Protein AF-A0A7C4MF08-F1 (afdb_monomer_lite)

pLDDT: mean 70.35, std 18.47, range [32.31, 93.19]

Sequence (94 aa):
MKNSILNILYKESLLYEIRIHGRGGQGVVACGKLIALAANFENKFCRAFPLYGAQRRGAPLTSFVSIGDEKYSTRTESFTILRYSIRYPFFQKV

Secondary structure (DSSP, 8-state):
--HHHHHHHHHTT--EEEEEEEETTS-HHHHHHHHHHHHHHTT-EEEEEEEE-S-SSS-EEEEEEEEE-GGG--SS------SEEEE-TT-S--

Radius of gyration: 15.64 Å; chains: 1; bounding box: 32×26×53 Å

Structure (mmCIF, N/CA/C/O backbone):
data_AF-A0A7C4MF08-F1
#
_entry.id   AF-A0A7C4MF08-F1
#
loop_
_atom_site.group_PDB
_atom_site.id
_atom_site.type_symbol
_atom_site.label_atom_id
_atom_site.label_alt_id
_atom_site.label_comp_id
_atom_site.label_asym_id
_atom_site.label_entity_id
_atom_site.label_seq_id
_atom_site.pdbx_PDB_ins_code
_atom_site.Cartn_x
_atom_site.Cartn_y
_atom_site.Cartn_z
_atom_site.occupancy
_atom_site.B_iso_or_equiv
_atom_site.auth_seq_id
_atom_si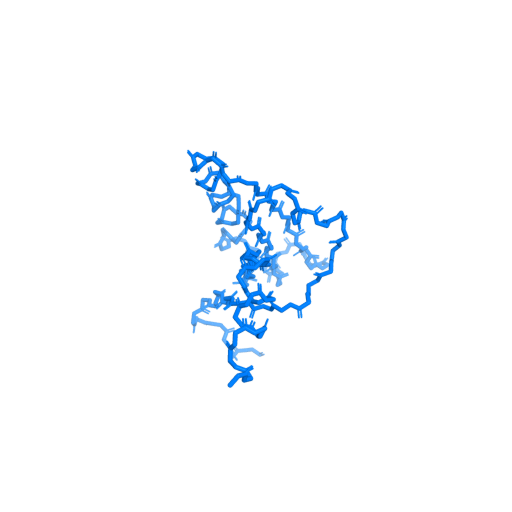te.auth_comp_id
_atom_site.auth_asym_id
_atom_site.auth_atom_id
_atom_site.pdbx_PDB_model_num
ATOM 1 N N . MET A 1 1 ? 0.681 -15.421 33.524 1.00 43.97 1 MET A N 1
ATOM 2 C CA . MET A 1 1 ? 0.599 -13.939 33.464 1.00 43.97 1 MET A CA 1
ATOM 3 C C . MET A 1 1 ? 1.459 -13.265 32.378 1.00 43.97 1 MET A C 1
ATOM 5 O O . MET A 1 1 ? 1.392 -12.052 32.280 1.00 43.97 1 MET A O 1
ATOM 9 N N . LYS A 1 2 ? 2.215 -13.978 31.519 1.00 41.47 2 LYS A N 1
ATOM 10 C CA . LYS A 1 2 ? 3.050 -13.346 30.465 1.00 41.47 2 LYS A CA 1
ATOM 11 C C . LYS A 1 2 ? 2.367 -13.171 29.089 1.00 41.47 2 LYS A C 1
ATOM 13 O O . LYS A 1 2 ? 2.907 -12.482 28.235 1.00 41.47 2 LYS A O 1
ATOM 18 N N . ASN A 1 3 ? 1.167 -13.726 28.890 1.00 41.84 3 ASN A N 1
ATOM 19 C CA . ASN A 1 3 ? 0.503 -13.772 27.573 1.00 41.84 3 ASN A CA 1
ATOM 20 C C . ASN A 1 3 ? -0.531 -12.652 27.336 1.00 41.84 3 ASN A C 1
ATOM 22 O O . ASN A 1 3 ? -1.045 -12.521 26.229 1.00 41.84 3 ASN A O 1
ATOM 26 N N . SER A 1 4 ? -0.848 -11.843 28.351 1.00 47.16 4 SER A N 1
ATOM 27 C CA . SER A 1 4 ? -1.835 -10.757 28.258 1.00 47.16 4 SER A CA 1
ATOM 28 C C . SER A 1 4 ? -1.234 -9.456 27.719 1.00 47.16 4 SER A C 1
ATOM 30 O O . SER A 1 4 ? -1.843 -8.815 26.873 1.00 47.16 4 SER A O 1
ATOM 32 N N . ILE A 1 5 ? -0.017 -9.097 28.138 1.00 54.12 5 ILE A N 1
ATOM 33 C CA . ILE A 1 5 ? 0.652 -7.848 27.725 1.00 54.12 5 ILE A CA 1
ATOM 34 C C . ILE A 1 5 ? 1.068 -7.900 26.249 1.00 54.12 5 ILE A C 1
ATOM 36 O O . ILE A 1 5 ? 0.840 -6.945 25.514 1.00 54.12 5 ILE A O 1
ATOM 40 N N . LEU A 1 6 ? 1.597 -9.041 25.788 1.00 47.75 6 LEU A N 1
ATOM 41 C CA . LEU A 1 6 ? 1.917 -9.251 24.372 1.00 47.75 6 LEU A CA 1
ATOM 42 C C . LEU A 1 6 ? 0.659 -9.160 23.497 1.00 47.75 6 LEU A C 1
ATOM 44 O O . LEU A 1 6 ? 0.680 -8.473 22.486 1.00 47.75 6 LEU A O 1
ATOM 48 N N . ASN A 1 7 ? -0.462 -9.759 23.907 1.00 37.69 7 ASN A N 1
ATOM 49 C CA . ASN A 1 7 ? -1.709 -9.651 23.144 1.00 37.69 7 ASN A CA 1
ATOM 50 C C . ASN A 1 7 ? -2.301 -8.234 23.135 1.00 37.69 7 ASN A C 1
ATOM 52 O O . ASN A 1 7 ? -2.910 -7.857 22.142 1.00 37.69 7 ASN A O 1
ATOM 56 N N . ILE A 1 8 ? -2.119 -7.442 24.195 1.00 46.66 8 ILE A N 1
ATOM 57 C CA . ILE A 1 8 ? -2.567 -6.040 24.237 1.00 46.66 8 ILE A CA 1
ATOM 58 C C . ILE A 1 8 ? -1.727 -5.185 23.275 1.00 46.66 8 ILE A C 1
ATOM 60 O O . ILE A 1 8 ? -2.296 -4.498 22.431 1.00 46.66 8 ILE A O 1
ATOM 64 N N . LEU A 1 9 ? -0.397 -5.330 23.292 1.00 48.78 9 LEU A N 1
ATOM 65 C CA . LEU A 1 9 ? 0.502 -4.621 22.368 1.00 48.78 9 LEU A CA 1
ATOM 66 C C . LEU A 1 9 ? 0.289 -5.021 20.894 1.00 48.78 9 LEU A C 1
ATOM 68 O O . LEU A 1 9 ? 0.359 -4.173 20.006 1.00 48.78 9 LEU A O 1
ATOM 72 N N . TYR A 1 10 ? -0.018 -6.296 20.622 1.00 46.84 10 TYR A N 1
ATOM 73 C CA . TYR A 1 10 ? -0.302 -6.792 19.266 1.00 46.84 10 TYR A CA 1
ATOM 74 C C . TYR A 1 10 ? -1.722 -6.472 18.766 1.00 46.84 10 TYR A C 1
ATOM 76 O O . TYR A 1 10 ? -1.965 -6.525 17.559 1.00 46.84 10 TYR A O 1
ATOM 84 N N . LYS A 1 11 ? -2.664 -6.161 19.666 1.00 43.38 11 LYS A N 1
ATOM 85 C CA . LYS A 1 11 ? -4.056 -5.817 19.330 1.00 43.38 11 LYS A CA 1
ATOM 86 C C . LYS A 1 11 ? -4.258 -4.309 19.164 1.00 43.38 11 LYS A C 1
ATOM 88 O O . LYS A 1 11 ? -5.056 -3.911 18.323 1.00 43.38 11 LYS A O 1
ATOM 93 N N . GLU A 1 12 ? -3.488 -3.488 19.879 1.00 49.12 12 GLU A N 1
ATOM 94 C CA . GLU A 1 12 ? -3.459 -2.022 19.744 1.00 49.12 12 GLU A CA 1
ATOM 95 C C . GLU A 1 12 ? -2.634 -1.519 18.549 1.00 49.12 12 GLU A C 1
ATOM 97 O O . GLU A 1 12 ? -2.305 -0.348 18.478 1.00 49.12 12 GLU A O 1
ATOM 102 N N . SER A 1 13 ? -2.253 -2.363 17.596 1.00 54.78 13 SER A N 1
ATOM 103 C CA . SER A 1 13 ? -1.430 -1.934 16.457 1.00 54.78 13 SER A CA 1
ATOM 104 C C . SER A 1 13 ? -1.796 -2.686 15.182 1.00 54.78 13 SER A C 1
ATOM 106 O O . SER A 1 13 ? -0.937 -3.116 14.414 1.00 54.78 13 SER A O 1
ATOM 108 N N . LEU A 1 14 ? -3.094 -2.890 14.939 1.00 60.69 14 LEU A N 1
ATOM 109 C CA . LEU A 1 14 ? -3.568 -3.527 13.707 1.00 60.69 14 LEU A CA 1
ATOM 110 C C . LEU A 1 14 ? -3.512 -2.549 12.524 1.00 60.69 14 LEU A C 1
ATOM 112 O O . LEU A 1 14 ? -4.530 -2.138 11.972 1.00 60.69 14 LEU A O 1
ATOM 116 N N . LEU A 1 15 ? -2.287 -2.201 12.132 1.00 71.75 15 LEU A N 1
ATOM 117 C CA . LEU A 1 15 ? -1.971 -1.658 10.821 1.00 71.75 15 LEU A CA 1
ATOM 118 C C . LEU A 1 15 ? -1.619 -2.833 9.899 1.00 71.75 15 LEU A C 1
ATOM 120 O O . LEU A 1 15 ? -0.657 -3.571 10.124 1.00 71.75 15 LEU A O 1
ATOM 124 N N . TYR A 1 16 ? -2.418 -3.031 8.861 1.00 77.62 16 TYR A N 1
ATOM 125 C CA . TYR A 1 16 ? -2.151 -3.997 7.807 1.00 77.62 16 TYR A CA 1
ATOM 126 C C . TYR A 1 16 ? -1.319 -3.330 6.719 1.00 77.62 16 TYR A C 1
ATOM 128 O O . TYR A 1 16 ? -1.829 -2.501 5.971 1.00 77.62 16 TYR A O 1
ATOM 136 N N . GLU A 1 17 ? -0.047 -3.711 6.618 1.00 81.31 17 GLU A N 1
ATOM 137 C CA . GLU A 1 17 ? 0.830 -3.307 5.519 1.00 81.31 17 GLU A CA 1
ATOM 138 C C . GLU A 1 17 ? 0.880 -4.393 4.443 1.00 81.31 17 GLU A C 1
ATOM 140 O O . GLU A 1 17 ? 1.268 -5.541 4.691 1.00 81.31 17 GLU A O 1
ATOM 145 N N . ILE A 1 18 ? 0.497 -4.008 3.231 1.00 84.44 18 ILE A N 1
ATOM 146 C CA . ILE A 1 18 ? 0.459 -4.843 2.038 1.00 84.44 18 ILE A CA 1
ATOM 147 C C . ILE A 1 18 ? 1.487 -4.295 1.057 1.00 84.44 18 ILE A C 1
ATOM 149 O O . ILE A 1 18 ? 1.439 -3.130 0.653 1.00 84.44 18 ILE A O 1
ATOM 153 N N . ARG A 1 19 ? 2.406 -5.162 0.633 1.00 85.44 19 ARG A N 1
ATOM 154 C CA . ARG A 1 19 ? 3.368 -4.864 -0.429 1.00 85.44 19 ARG A CA 1
ATOM 155 C C . ARG A 1 19 ? 3.063 -5.717 -1.652 1.00 85.44 19 ARG A C 1
ATOM 157 O O . ARG A 1 19 ? 3.069 -6.948 -1.580 1.00 85.44 19 ARG A O 1
ATOM 164 N N . ILE A 1 20 ? 2.825 -5.049 -2.774 1.00 85.38 20 ILE A N 1
ATOM 165 C CA . ILE A 1 20 ? 2.516 -5.665 -4.064 1.00 85.38 20 ILE A CA 1
ATOM 166 C C . ILE A 1 20 ? 3.722 -5.477 -4.969 1.00 85.38 20 ILE A C 1
ATOM 168 O O . ILE A 1 20 ? 4.127 -4.346 -5.235 1.00 85.38 20 ILE A O 1
ATOM 172 N N . HIS A 1 21 ? 4.278 -6.579 -5.455 1.00 86.62 21 HIS A N 1
ATOM 173 C CA . HIS A 1 21 ? 5.405 -6.563 -6.379 1.00 86.62 21 HIS A CA 1
ATOM 174 C C . HIS A 1 21 ? 4.967 -6.953 -7.786 1.00 86.62 21 HIS A C 1
ATOM 176 O O . HIS A 1 21 ? 4.173 -7.875 -7.965 1.00 86.62 21 HIS A O 1
ATOM 182 N N . GLY A 1 22 ? 5.548 -6.302 -8.787 1.00 86.25 22 GLY A N 1
ATOM 183 C CA . GLY A 1 22 ? 5.436 -6.722 -10.179 1.00 86.25 22 GLY A CA 1
ATOM 184 C C . GLY A 1 22 ? 6.257 -5.831 -11.099 1.00 86.25 22 GLY A C 1
ATOM 185 O O . GLY A 1 22 ? 7.249 -5.232 -10.682 1.00 86.25 22 GLY A O 1
ATOM 186 N N . ARG A 1 23 ? 5.859 -5.748 -12.367 1.00 84.94 23 ARG A N 1
ATOM 187 C CA . ARG A 1 23 ? 6.529 -4.927 -13.387 1.00 84.94 23 ARG A CA 1
ATOM 188 C C . ARG A 1 23 ? 5.576 -3.903 -14.001 1.00 84.94 23 ARG A C 1
ATOM 190 O O . ARG A 1 23 ? 4.354 -4.064 -13.954 1.00 84.94 23 ARG A O 1
ATOM 197 N N . GLY A 1 24 ? 6.131 -2.849 -14.599 1.00 82.88 24 GLY A N 1
ATOM 198 C CA . GLY A 1 24 ? 5.355 -1.865 -15.361 1.00 82.88 24 GLY A CA 1
ATOM 199 C C . GLY A 1 24 ? 4.459 -2.543 -16.409 1.00 82.88 24 GLY A C 1
ATOM 200 O O . GLY A 1 24 ? 4.960 -3.294 -17.242 1.00 82.88 24 GLY A O 1
ATOM 201 N N . GLY A 1 25 ? 3.147 -2.294 -16.335 1.00 82.31 25 GLY A N 1
ATOM 202 C CA . GLY A 1 25 ? 2.122 -2.923 -17.183 1.00 82.31 25 GLY A CA 1
ATOM 203 C C . GLY A 1 25 ? 1.315 -4.051 -16.520 1.00 82.31 25 GLY A C 1
ATOM 204 O O . GLY A 1 25 ? 0.262 -4.403 -17.031 1.00 82.31 25 GLY A O 1
ATOM 205 N N . GLN A 1 26 ? 1.728 -4.571 -15.356 1.00 86.31 26 GLN A N 1
ATOM 206 C CA . GLN A 1 26 ? 1.031 -5.673 -14.659 1.00 86.31 26 GLN A CA 1
ATOM 207 C C . GLN A 1 26 ? -0.073 -5.215 -13.687 1.00 86.31 26 GLN A C 1
ATOM 209 O O . GLN A 1 26 ? -0.562 -5.998 -12.880 1.00 86.31 26 GLN A O 1
ATOM 214 N N . GLY A 1 27 ? -0.442 -3.932 -13.695 1.00 87.25 27 GLY A N 1
ATOM 215 C CA . GLY A 1 27 ? -1.525 -3.429 -12.841 1.00 87.25 27 GLY A CA 1
ATOM 216 C C . GLY A 1 27 ? -1.194 -3.312 -11.346 1.00 87.25 27 GLY A C 1
ATOM 217 O O . GLY A 1 27 ? -2.101 -3.113 -10.547 1.00 87.25 27 GLY A O 1
ATOM 218 N N . VAL A 1 28 ? 0.081 -3.366 -10.942 1.00 88.62 28 VAL A N 1
ATOM 219 C CA . VAL A 1 28 ? 0.511 -3.282 -9.526 1.00 88.62 28 VAL A CA 1
ATOM 220 C C . VAL A 1 28 ? 0.014 -2.002 -8.829 1.00 88.62 28 VAL A C 1
ATOM 222 O O . VAL A 1 28 ? -0.511 -2.079 -7.721 1.00 88.62 28 VAL A O 1
ATOM 225 N N . VAL A 1 29 ? 0.105 -0.834 -9.484 1.00 88.31 29 VAL A N 1
ATOM 226 C CA . VAL A 1 29 ? -0.423 0.438 -8.934 1.00 88.31 29 VAL A CA 1
ATOM 227 C C . VAL A 1 29 ? -1.948 0.421 -8.852 1.00 88.31 29 VAL A C 1
ATOM 229 O O . VAL A 1 29 ? -2.524 0.908 -7.883 1.00 88.31 29 VAL A O 1
ATOM 232 N N . ALA A 1 30 ? -2.609 -0.129 -9.874 1.00 91.06 30 ALA A N 1
ATOM 233 C CA . ALA A 1 30 ? -4.065 -0.206 -9.914 1.00 91.06 30 ALA A CA 1
ATOM 234 C C . ALA A 1 30 ? -4.589 -1.099 -8.783 1.00 91.06 30 ALA A C 1
ATOM 236 O O . ALA A 1 30 ? -5.504 -0.703 -8.072 1.00 91.06 30 ALA A O 1
ATOM 237 N N . CYS A 1 31 ? -3.944 -2.245 -8.551 1.00 89.94 31 CYS A N 1
ATOM 238 C CA . CYS A 1 31 ? -4.266 -3.151 -7.454 1.00 89.94 31 CYS A CA 1
ATOM 239 C C . CYS A 1 31 ? -4.109 -2.462 -6.090 1.00 89.94 31 CYS A C 1
ATOM 241 O O . CYS A 1 31 ? -5.025 -2.507 -5.275 1.00 89.94 31 CYS A O 1
ATOM 243 N N . GLY A 1 32 ? -3.009 -1.730 -5.872 1.00 90.25 32 GLY A N 1
ATOM 244 C CA . GLY A 1 32 ? -2.815 -0.969 -4.634 1.00 90.25 32 GLY A CA 1
ATOM 245 C C . GLY A 1 32 ? -3.902 0.087 -4.396 1.00 90.25 32 GLY A C 1
ATOM 246 O O . GLY A 1 32 ? -4.440 0.194 -3.294 1.00 90.25 32 GLY A O 1
ATOM 247 N N . LYS A 1 33 ? -4.288 0.822 -5.446 1.00 91.06 33 LYS A N 1
ATOM 248 C CA . LYS A 1 33 ? -5.395 1.791 -5.387 1.00 91.06 33 LYS A CA 1
ATOM 249 C C . LYS A 1 33 ? -6.742 1.127 -5.110 1.00 91.06 33 LYS A C 1
ATOM 251 O O . LYS A 1 33 ? -7.512 1.658 -4.320 1.00 91.06 33 LYS A O 1
ATOM 256 N N . LEU A 1 34 ? -7.023 -0.019 -5.730 1.00 93.19 34 LEU A N 1
ATOM 257 C CA . LEU A 1 34 ? -8.267 -0.762 -5.520 1.00 93.19 34 LEU A CA 1
ATOM 258 C C . LEU A 1 34 ? -8.397 -1.256 -4.080 1.00 93.19 34 LEU A C 1
ATOM 260 O O . LEU A 1 34 ? -9.463 -1.126 -3.491 1.00 93.19 34 LEU A O 1
ATOM 264 N N . ILE A 1 35 ? -7.311 -1.763 -3.495 1.00 89.38 35 ILE A N 1
ATOM 265 C CA . ILE A 1 35 ? -7.300 -2.198 -2.095 1.00 89.38 35 ILE A CA 1
ATOM 266 C C . ILE A 1 35 ? -7.557 -1.012 -1.155 1.00 89.38 35 ILE A C 1
ATOM 268 O O . ILE A 1 35 ? -8.347 -1.135 -0.223 1.00 89.38 35 ILE A O 1
ATOM 272 N N . ALA A 1 36 ? -6.939 0.146 -1.407 1.00 89.06 36 ALA A N 1
ATOM 273 C CA . ALA A 1 36 ? -7.215 1.351 -0.626 1.00 89.06 36 ALA A CA 1
ATOM 274 C C . ALA A 1 36 ? -8.667 1.828 -0.789 1.00 89.06 36 ALA A C 1
ATOM 276 O O . ALA A 1 36 ? -9.318 2.138 0.201 1.00 89.06 36 ALA A O 1
ATOM 277 N N . LEU A 1 37 ? -9.208 1.824 -2.011 1.00 93.12 37 LEU A N 1
ATOM 278 C CA . LEU A 1 37 ? -10.615 2.156 -2.252 1.00 93.12 37 LEU A CA 1
ATOM 279 C C . LEU A 1 37 ? -11.554 1.214 -1.491 1.00 93.12 37 LEU A C 1
ATOM 281 O O . LEU A 1 37 ? -12.470 1.690 -0.829 1.00 93.12 37 LEU A O 1
ATOM 285 N N . ALA A 1 38 ? -11.304 -0.096 -1.536 1.00 91.94 38 ALA A N 1
ATOM 286 C CA . ALA A 1 38 ? -12.078 -1.084 -0.787 1.00 91.94 38 ALA A CA 1
ATOM 287 C C . ALA A 1 38 ? -12.013 -0.829 0.728 1.00 91.94 38 ALA A C 1
ATOM 289 O O . ALA A 1 38 ? -13.043 -0.815 1.393 1.00 91.94 38 ALA A O 1
ATOM 290 N N . ALA A 1 39 ? -10.824 -0.542 1.265 1.00 89.25 39 ALA A N 1
ATOM 291 C CA . ALA A 1 39 ? -10.661 -0.193 2.674 1.00 89.25 39 ALA A CA 1
ATOM 292 C C . ALA A 1 39 ? -11.412 1.095 3.056 1.00 89.25 39 ALA A C 1
ATOM 294 O O . ALA A 1 39 ? -12.021 1.158 4.123 1.00 89.25 39 ALA A O 1
ATOM 295 N N . ASN A 1 40 ? -11.416 2.092 2.169 1.00 89.06 40 ASN A N 1
ATOM 296 C CA . ASN A 1 40 ? -12.161 3.332 2.361 1.00 89.06 40 ASN A CA 1
ATOM 297 C C . ASN A 1 40 ? -13.681 3.088 2.387 1.00 89.06 40 ASN A C 1
ATOM 299 O O . ASN A 1 40 ? -14.375 3.659 3.222 1.00 89.06 40 ASN A O 1
ATOM 303 N N . PHE A 1 41 ? -14.198 2.195 1.532 1.00 92.12 41 PHE A N 1
ATOM 304 C CA . PHE A 1 41 ? -15.604 1.766 1.584 1.00 92.12 41 PHE A CA 1
ATOM 305 C C . PHE A 1 41 ? -15.964 1.050 2.894 1.00 92.12 41 PHE A C 1
ATOM 307 O O . PHE A 1 41 ? -17.115 1.091 3.318 1.00 92.12 41 PHE A O 1
ATOM 314 N N . GLU A 1 42 ? -14.992 0.420 3.553 1.00 89.19 42 GLU A N 1
ATOM 315 C CA . GLU A 1 42 ? -15.183 -0.267 4.831 1.00 89.19 42 GLU A CA 1
ATOM 316 C C . GLU A 1 42 ? -15.057 0.639 6.067 1.00 89.19 42 GLU A C 1
ATOM 318 O O . GLU A 1 42 ? -15.037 0.117 7.183 1.00 89.19 42 GLU A O 1
ATOM 323 N N . ASN A 1 43 ? -14.954 1.970 5.944 1.00 87.00 43 ASN A N 1
ATOM 324 C CA . ASN A 1 43 ? -14.805 2.790 7.156 1.00 87.00 43 ASN A CA 1
ATOM 325 C C . ASN A 1 43 ? -13.360 2.912 7.658 1.00 87.00 43 ASN A C 1
ATOM 327 O O . ASN A 1 43 ? -13.156 3.450 8.744 1.00 87.00 43 ASN A O 1
ATOM 3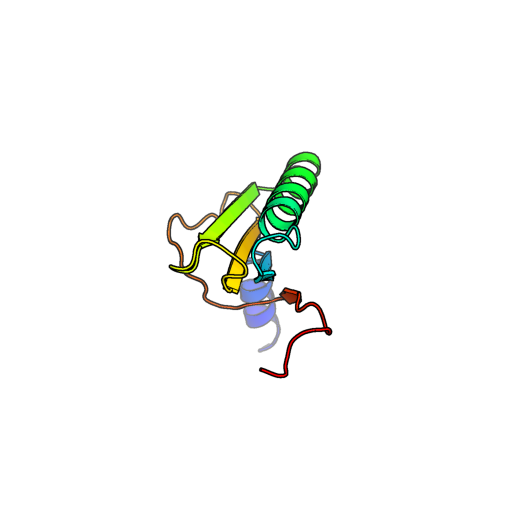31 N N . LYS A 1 44 ? -12.370 2.346 6.956 1.00 84.44 44 LYS A N 1
ATOM 332 C CA . LYS A 1 44 ? -11.002 2.206 7.476 1.00 84.44 44 LYS A CA 1
ATOM 333 C C . LYS A 1 44 ? -10.086 3.281 6.923 1.00 84.44 44 LYS A C 1
ATOM 335 O O . LYS A 1 44 ? -10.156 3.640 5.748 1.00 84.44 44 LYS A O 1
ATOM 340 N N . PHE A 1 45 ? -9.152 3.733 7.753 1.00 84.31 45 PHE A N 1
ATOM 341 C CA . PHE A 1 45 ? -8.094 4.617 7.298 1.00 84.31 45 PHE A CA 1
ATOM 342 C C . PHE A 1 45 ? -7.153 3.841 6.373 1.00 84.31 45 PHE A C 1
ATOM 344 O O . PHE A 1 45 ? -6.638 2.777 6.728 1.00 84.31 45 PHE A O 1
ATOM 351 N N . CYS A 1 46 ? -6.916 4.368 5.175 1.00 86.69 46 CYS A N 1
ATOM 352 C CA . CYS A 1 46 ? -6.085 3.710 4.179 1.00 86.69 46 CYS A CA 1
ATOM 353 C C . CYS A 1 46 ? -5.118 4.683 3.506 1.00 86.69 46 CYS A C 1
ATOM 355 O O . CYS A 1 46 ? -5.431 5.852 3.276 1.00 86.69 46 CYS A O 1
ATOM 357 N N . ARG A 1 47 ? -3.943 4.178 3.135 1.00 86.00 47 ARG A N 1
ATOM 358 C CA . ARG A 1 47 ? -2.943 4.901 2.351 1.00 86.00 47 ARG A CA 1
ATOM 359 C C . ARG A 1 47 ? -2.374 3.966 1.306 1.00 86.00 47 ARG A C 1
ATOM 361 O O . ARG A 1 47 ? -1.938 2.876 1.651 1.00 86.00 47 ARG A O 1
ATOM 368 N N . ALA A 1 48 ? -2.323 4.404 0.055 1.00 87.19 48 ALA A N 1
ATOM 369 C CA . ALA A 1 48 ? -1.629 3.685 -1.002 1.00 87.19 48 ALA A CA 1
ATOM 370 C C . ALA A 1 48 ? -0.638 4.604 -1.705 1.00 87.19 48 ALA A C 1
ATOM 372 O O . ALA A 1 48 ? -0.984 5.728 -2.069 1.00 87.19 48 ALA A O 1
ATOM 373 N N . PHE A 1 49 ? 0.576 4.111 -1.933 1.00 87.12 49 PHE A N 1
ATOM 374 C CA . PHE A 1 49 ? 1.566 4.810 -2.740 1.00 87.12 49 PHE A CA 1
ATOM 375 C C . PHE A 1 49 ? 2.409 3.832 -3.571 1.00 87.12 49 PHE A C 1
ATOM 377 O O . PHE A 1 49 ? 2.746 2.735 -3.113 1.00 87.12 49 PHE A O 1
ATOM 384 N N . PRO A 1 50 ? 2.733 4.201 -4.817 1.00 87.50 50 PRO A N 1
ATOM 385 C CA . PRO A 1 50 ? 3.618 3.426 -5.670 1.00 87.50 50 PRO A CA 1
ATOM 386 C C . PRO A 1 50 ? 5.082 3.856 -5.511 1.00 87.50 50 PRO A C 1
ATOM 388 O O . PRO A 1 50 ? 5.391 5.040 -5.418 1.00 87.50 50 PRO A O 1
ATOM 391 N N . LEU A 1 51 ? 5.984 2.884 -5.585 1.00 84.75 51 LEU A N 1
ATOM 392 C CA . LEU A 1 51 ? 7.418 3.066 -5.758 1.00 84.75 51 LEU A CA 1
ATOM 393 C C . LEU A 1 51 ? 7.797 2.658 -7.186 1.00 84.75 51 LEU A C 1
ATOM 395 O O . LEU A 1 51 ? 7.669 1.490 -7.578 1.00 84.75 51 LEU A O 1
ATOM 399 N N . TYR A 1 52 ? 8.261 3.637 -7.959 1.00 81.62 52 TYR A N 1
ATOM 400 C CA . TYR A 1 52 ? 8.696 3.448 -9.339 1.00 81.62 52 TYR A CA 1
ATOM 401 C C . TYR A 1 52 ? 10.201 3.189 -9.400 1.00 81.62 52 TYR A C 1
ATOM 403 O O . TYR A 1 52 ? 10.992 3.947 -8.846 1.00 81.62 52 TYR A O 1
ATOM 411 N N . GLY A 1 53 ? 10.604 2.128 -10.104 1.00 76.50 53 GLY A N 1
ATOM 412 C CA . GLY A 1 53 ? 11.995 1.960 -10.517 1.00 76.50 53 GLY A CA 1
ATOM 413 C C . GLY A 1 53 ? 12.394 2.980 -11.592 1.00 76.50 53 GLY A C 1
ATOM 414 O O . GLY A 1 53 ? 11.543 3.536 -12.281 1.00 76.50 53 GLY A O 1
ATOM 415 N N . ALA A 1 54 ? 13.700 3.188 -11.784 1.00 74.25 54 ALA A N 1
ATOM 416 C CA . ALA A 1 54 ? 14.244 4.179 -12.724 1.00 74.25 54 ALA A CA 1
ATOM 417 C C . ALA A 1 54 ? 13.935 3.907 -14.217 1.00 74.25 54 ALA A C 1
ATOM 419 O O . ALA A 1 54 ? 14.112 4.780 -15.064 1.00 74.25 54 ALA A O 1
ATOM 420 N N . GLN A 1 55 ? 13.487 2.699 -14.573 1.00 74.62 55 GLN A N 1
ATOM 421 C CA . GLN A 1 55 ? 13.243 2.305 -15.963 1.00 74.62 55 GLN A CA 1
ATOM 422 C C . GLN A 1 55 ? 11.815 2.656 -16.431 1.00 74.62 55 GLN A C 1
ATOM 424 O O . GLN A 1 55 ? 10.848 2.564 -15.681 1.00 74.62 55 GLN A O 1
ATOM 429 N N . ARG A 1 56 ? 11.659 3.026 -17.713 1.00 70.12 56 ARG A N 1
ATOM 430 C CA . ARG A 1 56 ? 10.362 3.434 -18.300 1.00 70.12 56 ARG A CA 1
ATOM 431 C C . ARG A 1 56 ? 9.501 2.282 -18.844 1.00 70.12 56 ARG A C 1
ATOM 433 O O . ARG A 1 56 ? 8.294 2.450 -18.979 1.00 70.12 56 ARG A O 1
ATOM 440 N N . ARG A 1 57 ? 10.080 1.113 -19.156 1.00 69.81 57 ARG A N 1
ATOM 441 C CA . ARG A 1 57 ? 9.351 -0.086 -19.627 1.00 69.81 57 ARG A CA 1
ATOM 442 C C . ARG A 1 57 ? 9.795 -1.321 -18.865 1.00 69.81 57 ARG A C 1
ATOM 444 O O . ARG A 1 57 ? 10.987 -1.537 -18.692 1.00 69.81 57 ARG A O 1
ATOM 451 N N . GLY A 1 58 ? 8.829 -2.122 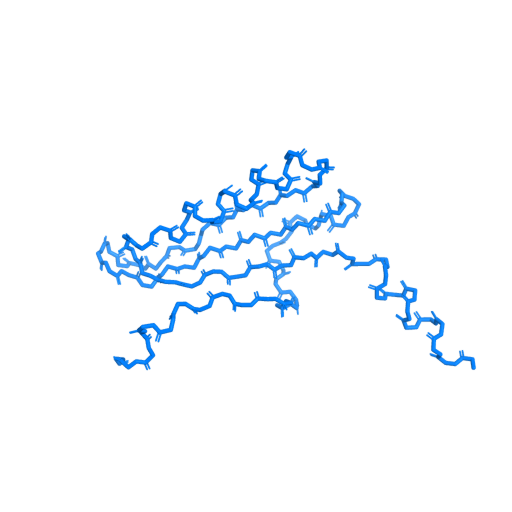-18.414 1.00 70.88 58 GLY A N 1
ATOM 452 C CA . GLY A 1 58 ? 9.098 -3.371 -17.702 1.00 70.88 58 GLY A CA 1
ATOM 453 C C . GLY A 1 58 ? 9.889 -3.192 -16.405 1.00 70.88 58 GLY A C 1
ATOM 454 O O . GLY A 1 58 ? 10.432 -4.171 -15.908 1.00 70.88 58 GLY A O 1
ATOM 455 N N . ALA A 1 59 ? 9.983 -1.984 -15.852 1.00 79.38 59 ALA A N 1
ATOM 456 C CA . ALA A 1 59 ? 10.713 -1.749 -14.615 1.00 79.38 59 ALA A CA 1
ATOM 457 C C . ALA A 1 59 ? 10.076 -2.520 -13.455 1.00 79.38 59 ALA A C 1
ATOM 459 O O . ALA A 1 59 ? 8.844 -2.649 -13.441 1.00 79.38 59 ALA A O 1
ATOM 460 N N . PRO A 1 60 ? 10.872 -3.000 -12.484 1.00 82.81 60 PRO A N 1
ATOM 461 C CA . PRO A 1 60 ? 10.322 -3.466 -11.224 1.00 82.81 60 PRO A CA 1
ATOM 462 C C . PRO A 1 60 ? 9.529 -2.324 -10.586 1.00 82.81 60 PRO A C 1
ATOM 464 O O . PRO A 1 60 ? 9.999 -1.191 -10.466 1.00 82.81 60 PRO A O 1
ATOM 467 N N . LEU A 1 61 ? 8.295 -2.636 -10.226 1.00 85.88 61 LEU A N 1
ATOM 468 C CA . LEU A 1 61 ? 7.339 -1.719 -9.643 1.00 85.88 61 LEU A CA 1
ATOM 469 C C . LEU A 1 61 ? 6.845 -2.340 -8.346 1.00 85.88 61 LEU A C 1
ATOM 471 O O . LEU A 1 61 ? 6.483 -3.519 -8.308 1.00 85.88 61 LEU A O 1
ATOM 475 N N . THR A 1 62 ? 6.808 -1.541 -7.290 1.00 87.31 62 THR A N 1
ATOM 476 C CA . THR A 1 62 ? 6.241 -1.975 -6.015 1.00 87.31 62 THR A CA 1
ATOM 477 C C . THR A 1 62 ? 5.162 -0.989 -5.609 1.00 87.31 62 THR A C 1
ATOM 479 O O . THR A 1 62 ? 5.377 0.212 -5.690 1.00 87.31 62 THR A O 1
ATOM 482 N N . SER A 1 63 ? 3.993 -1.468 -5.199 1.00 87.75 63 SER A N 1
ATOM 483 C CA . SER A 1 63 ? 2.968 -0.625 -4.581 1.00 87.75 63 SER A CA 1
ATOM 484 C C . SER A 1 63 ? 2.811 -1.023 -3.129 1.00 87.75 63 SER A C 1
ATOM 486 O O . SER A 1 63 ? 2.819 -2.208 -2.794 1.00 87.75 63 SER A O 1
ATOM 488 N N . PHE A 1 64 ? 2.637 -0.022 -2.285 1.00 85.44 64 PHE A N 1
ATOM 489 C CA . PHE A 1 64 ? 2.431 -0.186 -0.862 1.00 85.44 64 PHE A CA 1
ATOM 490 C C . PHE A 1 64 ? 1.036 0.278 -0.501 1.00 85.44 64 PHE A C 1
ATOM 492 O O . PHE A 1 64 ? 0.569 1.292 -1.023 1.00 85.44 64 PHE A O 1
ATOM 499 N N . VAL A 1 65 ? 0.378 -0.481 0.368 1.00 87.44 65 VAL A N 1
ATOM 500 C CA . VAL A 1 65 ? -0.922 -0.132 0.925 1.00 87.44 65 VAL A CA 1
ATOM 501 C C . VAL A 1 65 ? -0.896 -0.386 2.421 1.00 87.44 65 VAL A C 1
ATOM 503 O O . VAL A 1 65 ? -0.549 -1.481 2.851 1.00 87.44 65 VAL A O 1
ATOM 506 N N . SER A 1 66 ? -1.281 0.611 3.203 1.00 85.38 66 SER A N 1
ATOM 507 C CA . SER A 1 66 ? -1.464 0.500 4.646 1.00 85.38 66 SER A CA 1
ATOM 508 C C . SER A 1 66 ? -2.942 0.704 4.960 1.00 85.38 66 SER A C 1
ATOM 510 O O . SER A 1 66 ? -3.534 1.671 4.481 1.00 85.38 66 SER A O 1
ATOM 512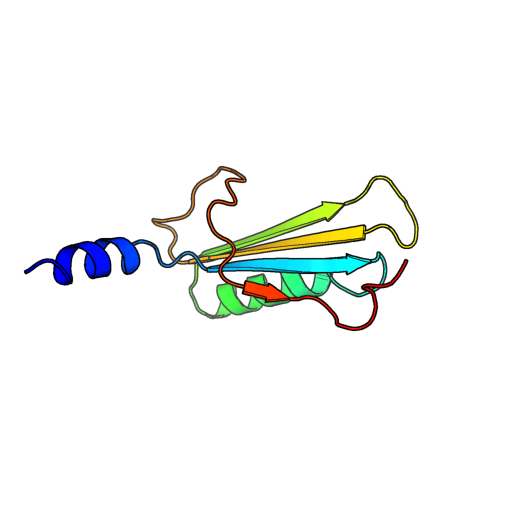 N N . ILE A 1 67 ? -3.538 -0.199 5.738 1.00 85.81 67 ILE A N 1
ATOM 513 C CA . ILE A 1 67 ? -4.945 -0.151 6.160 1.00 85.81 67 ILE A CA 1
ATOM 514 C C . ILE A 1 67 ? -4.995 -0.285 7.678 1.00 85.81 67 ILE A C 1
ATOM 516 O O . ILE A 1 67 ? -4.394 -1.203 8.229 1.00 85.81 67 ILE A O 1
ATOM 520 N N . GLY A 1 68 ? -5.726 0.585 8.360 1.00 82.88 68 GLY A N 1
ATOM 521 C CA . GLY A 1 68 ? -5.877 0.511 9.808 1.00 82.88 68 GLY A CA 1
ATOM 522 C C . GLY A 1 68 ? -6.817 1.576 10.347 1.00 82.88 68 GLY A C 1
ATOM 523 O O . GLY A 1 68 ? -7.626 2.140 9.614 1.00 82.88 68 GLY A O 1
ATOM 524 N N . ASP A 1 69 ? -6.697 1.837 11.642 1.00 80.25 69 ASP A N 1
ATOM 525 C CA . ASP A 1 69 ? -7.383 2.944 12.302 1.00 80.25 69 ASP A CA 1
ATOM 526 C C . ASP A 1 69 ? -6.583 4.244 12.155 1.00 80.25 69 ASP A C 1
ATOM 528 O O 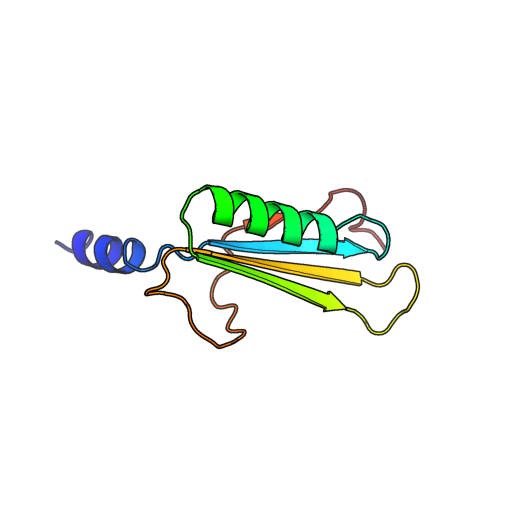. ASP A 1 69 ? -5.348 4.233 12.152 1.00 80.25 69 ASP A O 1
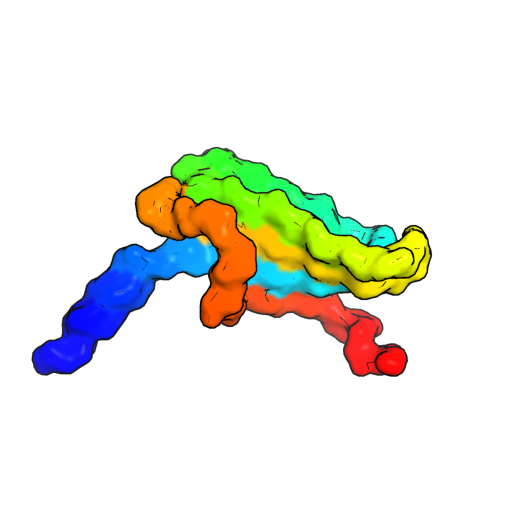ATOM 532 N N . GLU A 1 70 ? -7.275 5.382 12.093 1.00 72.25 70 GLU A N 1
ATOM 533 C CA . GLU A 1 70 ? -6.646 6.705 11.950 1.00 72.25 70 GLU A CA 1
ATOM 534 C C . GLU A 1 70 ? -5.650 7.001 13.085 1.00 72.25 70 GLU A C 1
ATOM 536 O O . GLU A 1 70 ? -4.598 7.602 12.866 1.00 72.25 70 GLU A O 1
ATOM 541 N N . LYS A 1 71 ? -5.920 6.475 14.286 1.00 68.00 71 LYS A N 1
ATOM 542 C CA . LYS A 1 71 ? -5.058 6.591 15.475 1.00 68.00 71 LYS A CA 1
ATOM 543 C C . LYS A 1 71 ? -3.656 6.003 15.277 1.00 68.00 71 LYS A C 1
ATOM 545 O O . LYS A 1 71 ? -2.728 6.409 15.970 1.00 68.00 71 LYS A O 1
ATOM 550 N N . TYR A 1 72 ? -3.498 5.079 14.329 1.00 65.12 72 TYR A N 1
ATOM 551 C CA . TYR A 1 72 ? -2.233 4.405 14.014 1.00 65.12 72 TYR A CA 1
ATOM 552 C C . TYR A 1 72 ? -1.602 4.904 12.710 1.00 65.12 72 TYR A C 1
ATOM 554 O O . TYR A 1 72 ? -0.602 4.355 12.248 1.00 65.12 72 TYR A O 1
ATOM 562 N N . SER A 1 73 ? -2.162 5.957 12.107 1.00 61.38 73 SER A N 1
ATOM 563 C CA . SER A 1 73 ? -1.632 6.565 10.893 1.00 61.38 73 SER A CA 1
ATOM 564 C C . SER A 1 73 ? -0.342 7.340 11.187 1.00 61.38 73 SER A C 1
ATOM 566 O O . SER A 1 73 ? -0.337 8.565 11.335 1.00 61.38 73 SER A O 1
ATOM 568 N N . THR A 1 74 ? 0.796 6.650 11.201 1.00 55.62 74 THR A N 1
ATOM 569 C CA . THR A 1 74 ? 2.107 7.307 11.156 1.00 55.62 74 THR A CA 1
ATOM 570 C C . THR A 1 74 ? 2.276 8.015 9.801 1.00 55.62 74 THR A C 1
ATOM 572 O O . THR A 1 74 ? 1.944 7.455 8.753 1.00 55.62 74 THR A O 1
ATOM 575 N N . ARG A 1 75 ? 2.760 9.267 9.811 1.00 51.78 75 ARG A N 1
ATOM 576 C CA . ARG A 1 75 ? 3.040 10.098 8.614 1.00 51.78 75 ARG A CA 1
ATOM 577 C C . ARG A 1 75 ? 4.319 9.697 7.861 1.00 51.78 75 ARG A C 1
ATOM 579 O O . ARG A 1 75 ? 4.642 10.301 6.845 1.00 51.78 75 ARG A O 1
ATOM 586 N N . THR A 1 76 ? 5.041 8.712 8.375 1.00 48.31 76 THR A N 1
ATOM 587 C CA . THR A 1 76 ? 6.357 8.283 7.901 1.00 48.31 76 THR A CA 1
ATOM 588 C C . THR A 1 76 ? 6.220 7.055 6.999 1.00 48.31 76 THR A C 1
ATOM 590 O O . THR A 1 76 ? 5.358 6.210 7.237 1.00 48.31 76 THR A O 1
ATOM 593 N N . GLU A 1 77 ? 7.091 6.915 5.996 1.00 52.25 77 GLU A N 1
ATOM 594 C CA . GLU A 1 77 ? 7.230 5.711 5.151 1.00 52.25 77 GLU A CA 1
ATOM 595 C C . GLU A 1 77 ? 7.923 4.551 5.904 1.00 52.25 77 GLU A C 1
ATOM 597 O O . GLU A 1 77 ? 8.783 3.846 5.376 1.00 52.25 77 GLU A O 1
ATOM 602 N N . SER A 1 78 ? 7.595 4.377 7.186 1.00 44.00 78 SER A N 1
ATOM 603 C CA . SER A 1 78 ? 8.227 3.399 8.069 1.00 44.00 78 SER A CA 1
ATOM 604 C C . SER A 1 78 ? 7.619 2.015 7.853 1.00 44.00 78 SER A C 1
ATOM 606 O O . SER A 1 78 ? 6.668 1.641 8.527 1.00 44.00 78 SER A O 1
ATOM 608 N N . PHE A 1 79 ? 8.179 1.243 6.921 1.00 53.16 79 PHE A N 1
ATOM 609 C CA . PHE A 1 79 ? 7.814 -0.161 6.702 1.00 53.16 79 PHE A CA 1
ATOM 610 C C . PHE A 1 79 ? 8.420 -1.055 7.781 1.00 53.16 79 PHE A C 1
ATOM 612 O O . PHE A 1 79 ? 9.465 -1.675 7.562 1.00 53.16 79 PHE A O 1
ATOM 619 N N . THR A 1 80 ? 7.822 -1.101 8.965 1.00 41.97 80 THR A N 1
ATOM 620 C CA . THR A 1 80 ? 8.458 -1.831 10.066 1.00 41.97 80 THR A CA 1
ATOM 621 C C . THR A 1 80 ? 8.107 -3.317 10.089 1.00 41.97 80 THR A C 1
ATOM 623 O O . THR A 1 80 ? 8.972 -4.090 10.483 1.00 41.97 80 THR A O 1
ATOM 626 N N . ILE A 1 81 ? 6.957 -3.796 9.599 1.00 46.47 81 ILE A N 1
ATOM 627 C CA . ILE A 1 81 ? 6.677 -5.249 9.554 1.00 46.47 81 ILE A CA 1
ATOM 628 C C . ILE A 1 81 ? 5.736 -5.571 8.384 1.00 46.47 81 ILE A C 1
ATOM 630 O O . ILE A 1 81 ? 4.533 -5.332 8.453 1.00 46.47 81 ILE A O 1
ATOM 634 N N . LEU A 1 82 ? 6.262 -6.187 7.319 1.00 48.25 82 LEU A N 1
ATOM 635 C CA . LEU A 1 82 ? 5.431 -6.708 6.229 1.00 48.25 82 LEU A CA 1
ATOM 636 C C . LEU A 1 82 ? 4.589 -7.879 6.728 1.00 48.25 82 LEU A C 1
ATOM 638 O O . LEU A 1 82 ? 5.103 -8.979 6.926 1.00 48.25 82 LEU A O 1
ATOM 642 N N . ARG A 1 83 ? 3.285 -7.657 6.887 1.00 51.34 83 ARG A N 1
ATOM 643 C CA . ARG A 1 83 ? 2.358 -8.714 7.300 1.00 51.34 83 ARG A CA 1
ATOM 644 C C . ARG A 1 83 ? 1.925 -9.587 6.119 1.00 51.34 83 ARG A C 1
ATOM 646 O O . ARG A 1 83 ? 1.703 -10.778 6.305 1.00 51.34 83 ARG A O 1
ATOM 653 N N . TYR A 1 84 ? 1.882 -9.025 4.904 1.00 53.59 84 TYR A N 1
ATOM 654 C CA . TYR A 1 84 ? 1.530 -9.746 3.676 1.00 53.59 84 TYR A CA 1
ATOM 655 C C . TYR A 1 84 ? 2.331 -9.247 2.458 1.00 53.59 84 TYR A C 1
ATOM 657 O O . TYR A 1 84 ? 2.415 -8.047 2.190 1.00 53.59 84 TYR A O 1
ATOM 665 N N . SER A 1 85 ? 2.905 -10.182 1.691 1.00 56.06 85 SER A N 1
ATOM 666 C CA . SER A 1 85 ? 3.584 -9.910 0.415 1.00 56.06 85 SER A CA 1
ATOM 667 C C . SER A 1 85 ? 2.867 -10.648 -0.709 1.00 56.06 85 SER A C 1
ATOM 669 O O . SER A 1 85 ? 2.868 -11.879 -0.749 1.00 56.06 85 SER A O 1
ATOM 671 N N . ILE A 1 86 ? 2.261 -9.895 -1.627 1.00 61.28 86 ILE A N 1
ATOM 672 C CA . ILE A 1 86 ? 1.642 -10.459 -2.828 1.00 61.28 86 ILE A CA 1
ATOM 673 C C . ILE A 1 86 ? 2.711 -10.450 -3.918 1.00 61.28 86 ILE A C 1
ATOM 675 O O . ILE A 1 86 ? 3.049 -9.405 -4.485 1.00 61.28 86 ILE A O 1
ATOM 679 N N . ARG A 1 87 ? 3.277 -11.631 -4.173 1.00 56.94 87 ARG A N 1
ATOM 680 C CA . ARG A 1 87 ? 4.193 -11.881 -5.288 1.00 56.94 87 ARG A CA 1
ATOM 681 C C . ARG A 1 87 ? 3.452 -12.662 -6.357 1.00 56.94 87 ARG A C 1
ATOM 683 O O . ARG A 1 87 ? 2.986 -13.766 -6.098 1.00 56.94 87 ARG A O 1
ATOM 690 N N . TYR A 1 88 ? 3.371 -12.104 -7.559 1.00 52.81 88 TYR A N 1
ATOM 691 C CA . TYR A 1 88 ? 2.898 -12.865 -8.708 1.00 52.81 88 TYR A CA 1
ATOM 692 C C . TYR A 1 88 ? 3.930 -13.962 -9.041 1.00 52.81 88 TYR A C 1
ATOM 694 O O . TYR A 1 88 ? 5.104 -13.640 -9.242 1.00 52.81 88 TYR A O 1
ATOM 702 N N . PRO A 1 89 ? 3.530 -15.248 -9.097 1.00 44.44 89 PRO A N 1
ATOM 703 C CA . PRO A 1 89 ? 4.453 -16.389 -9.141 1.00 44.44 89 PRO A CA 1
ATOM 704 C C . PRO A 1 89 ? 5.222 -16.550 -10.464 1.00 44.44 89 PRO A C 1
ATOM 706 O O . PRO A 1 89 ? 6.041 -17.453 -10.588 1.00 44.44 89 PRO A O 1
ATOM 709 N N . PHE A 1 90 ? 5.003 -15.691 -11.461 1.00 45.47 90 PHE A N 1
ATOM 710 C CA . PHE A 1 90 ? 5.527 -15.911 -12.811 1.00 45.47 90 PHE A CA 1
ATOM 711 C C . PHE A 1 90 ? 6.961 -15.395 -13.052 1.00 45.47 90 PHE A C 1
ATOM 713 O O . PHE A 1 90 ? 7.506 -15.609 -14.126 1.00 45.47 90 PHE A O 1
ATOM 720 N N . PHE A 1 91 ? 7.604 -14.706 -12.100 1.00 46.50 91 PHE A N 1
ATOM 721 C CA . PHE A 1 91 ? 8.834 -13.949 -12.403 1.00 46.50 91 PHE A CA 1
ATOM 722 C C . PHE A 1 91 ? 9.884 -13.953 -11.282 1.00 46.50 91 PHE A C 1
ATOM 724 O O . PHE A 1 91 ? 10.301 -12.903 -10.800 1.00 46.50 91 PHE A O 1
ATOM 731 N N . GLN A 1 92 ? 10.347 -15.139 -10.880 1.00 41.62 92 GLN A N 1
ATOM 732 C CA . GLN A 1 92 ? 11.514 -15.271 -9.990 1.00 41.62 92 GLN A CA 1
ATOM 733 C C . GLN A 1 92 ? 12.798 -15.731 -10.708 1.00 41.62 92 GLN A C 1
ATOM 735 O O . GLN A 1 92 ? 13.821 -15.908 -10.057 1.00 41.62 92 GLN A O 1
ATOM 740 N N . LYS A 1 93 ? 12.773 -15.895 -12.039 1.00 32.31 93 LYS A N 1
ATOM 741 C CA . LYS A 1 93 ? 13.952 -16.211 -12.861 1.00 32.31 93 LYS A CA 1
ATOM 742 C C . LYS A 1 93 ? 14.189 -15.119 -13.904 1.00 32.31 93 LYS A C 1
ATOM 744 O O . LYS A 1 93 ? 13.651 -15.207 -15.003 1.00 32.31 93 LYS A O 1
ATOM 749 N N . VAL A 1 94 ? 14.971 -14.105 -13.546 1.00 36.44 94 VAL A N 1
ATOM 750 C CA . VAL A 1 94 ? 15.897 -13.416 -14.461 1.00 36.44 94 VAL A CA 1
ATOM 751 C C . VAL A 1 94 ? 17.152 -13.120 -13.662 1.00 36.44 94 VAL A C 1
ATOM 753 O O . VAL A 1 94 ? 16.982 -12.589 -12.542 1.00 36.44 94 VAL A O 1
#

Foldseek 3Di:
DPPPVVVVVVVVAPKAKEKEKFWPPPCQQVVQVVVQVVLVVVVWDKDKDKDFDPDDGRGIIMIMMITHHPVNDDPDPDPPDNPYYDDDPPDPDD